Protein AF-A0A1H8VM64-F1 (afdb_monomer)

Structure (mmCIF, N/CA/C/O backbone):
data_AF-A0A1H8VM64-F1
#
_entry.id   AF-A0A1H8VM64-F1
#
loop_
_atom_site.group_PDB
_atom_site.id
_atom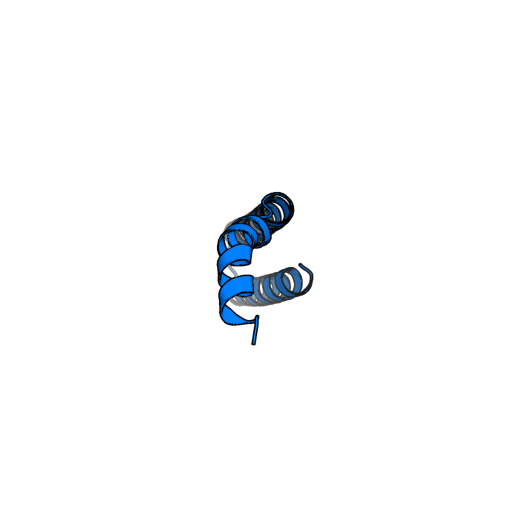_site.type_symbol
_atom_site.label_atom_id
_atom_site.label_alt_id
_atom_site.label_comp_id
_atom_site.label_asym_id
_atom_site.label_entity_id
_atom_site.label_seq_id
_atom_site.pdbx_PDB_ins_code
_atom_site.Cartn_x
_atom_site.Cartn_y
_atom_site.Cartn_z
_atom_site.occupancy
_atom_site.B_iso_or_equiv
_atom_site.auth_seq_id
_atom_site.auth_comp_id
_atom_site.auth_asym_id
_atom_site.auth_atom_id
_atom_site.pdbx_PDB_model_num
ATOM 1 N N . MET A 1 1 ? -0.874 -0.194 -10.712 1.00 72.88 1 MET A N 1
ATOM 2 C CA . MET A 1 1 ? -1.245 0.691 -9.582 1.00 72.88 1 MET A CA 1
ATOM 3 C C . MET A 1 1 ? -2.681 0.466 -9.118 1.00 72.88 1 MET A C 1
ATOM 5 O O . MET A 1 1 ? -2.863 0.276 -7.928 1.00 72.8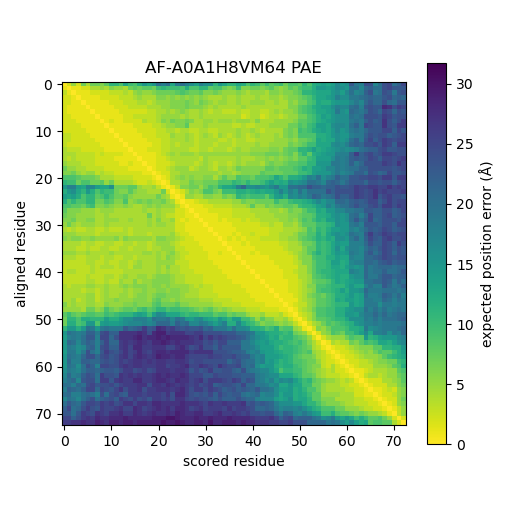8 1 MET A O 1
ATOM 9 N N . ILE A 1 2 ? -3.668 0.386 -10.024 1.00 74.94 2 ILE A N 1
ATOM 10 C CA . ILE A 1 2 ? -5.092 0.171 -9.682 1.00 74.94 2 ILE A CA 1
ATOM 11 C C . ILE A 1 2 ? -5.307 -1.051 -8.770 1.00 74.94 2 ILE A C 1
ATOM 13 O O . ILE A 1 2 ? -5.942 -0.918 -7.732 1.00 74.94 2 ILE A O 1
ATOM 17 N N . ALA A 1 3 ? -4.703 -2.203 -9.087 1.00 79.00 3 ALA A N 1
ATOM 18 C CA . ALA A 1 3 ? -4.814 -3.406 -8.254 1.00 79.00 3 ALA A CA 1
ATOM 19 C C . ALA A 1 3 ? -4.319 -3.195 -6.807 1.00 79.00 3 ALA A C 1
ATOM 21 O O . ALA A 1 3 ? -4.966 -3.632 -5.862 1.00 79.00 3 ALA A O 1
ATOM 22 N N . VAL A 1 4 ? -3.213 -2.465 -6.622 1.00 82.44 4 VAL A N 1
ATOM 23 C CA . VAL A 1 4 ? -2.666 -2.148 -5.291 1.00 82.44 4 VAL A CA 1
ATOM 24 C C . VAL A 1 4 ? -3.624 -1.234 -4.528 1.00 82.44 4 VAL A C 1
ATOM 26 O O . VAL A 1 4 ? -3.905 -1.476 -3.359 1.00 82.44 4 VAL A O 1
ATOM 29 N N . THR A 1 5 ? -4.182 -0.221 -5.192 1.00 83.31 5 THR A N 1
ATOM 30 C CA . THR A 1 5 ? -5.173 0.678 -4.585 1.00 83.31 5 THR A CA 1
ATOM 31 C C . THR A 1 5 ? -6.441 -0.066 -4.166 1.00 83.31 5 THR A C 1
ATOM 33 O O . THR A 1 5 ? -6.958 0.194 -3.084 1.00 83.31 5 THR A O 1
ATOM 36 N N . VAL A 1 6 ? -6.911 -1.029 -4.966 1.00 87.25 6 VAL A N 1
ATOM 37 C CA . VAL A 1 6 ? -8.068 -1.873 -4.622 1.00 87.25 6 VAL A CA 1
ATOM 38 C C . VAL A 1 6 ? -7.780 -2.717 -3.379 1.00 87.25 6 VAL A C 1
ATOM 40 O O . VAL A 1 6 ? -8.594 -2.738 -2.460 1.00 87.25 6 VAL A O 1
ATOM 43 N N . VAL A 1 7 ? -6.603 -3.346 -3.296 1.00 89.06 7 VAL A N 1
ATOM 44 C CA . VAL A 1 7 ? -6.197 -4.130 -2.116 1.00 89.06 7 VAL A CA 1
ATOM 45 C C . VAL A 1 7 ? -6.145 -3.255 -0.862 1.00 89.06 7 VAL A C 1
ATOM 47 O O . VAL A 1 7 ? -6.745 -3.605 0.153 1.00 89.06 7 VAL A O 1
ATOM 50 N N . PHE A 1 8 ? -5.497 -2.090 -0.932 1.00 87.44 8 PHE A N 1
ATOM 51 C CA . PHE A 1 8 ? -5.441 -1.155 0.197 1.00 87.44 8 PHE A CA 1
ATOM 52 C C . PHE A 1 8 ? -6.824 -0.616 0.586 1.00 87.44 8 PHE A C 1
ATOM 54 O O . PHE A 1 8 ? -7.094 -0.447 1.773 1.00 87.44 8 PHE A O 1
ATOM 61 N N . GLY A 1 9 ? -7.720 -0.404 -0.382 1.00 87.62 9 GLY A N 1
ATOM 62 C CA . GLY A 1 9 ? -9.114 -0.036 -0.129 1.00 87.62 9 GLY A CA 1
ATOM 63 C C . GLY A 1 9 ? -9.884 -1.123 0.625 1.00 87.62 9 GLY A C 1
ATOM 64 O O . GLY A 1 9 ? -10.575 -0.822 1.598 1.00 87.62 9 GLY A O 1
ATOM 65 N N . CYS A 1 10 ? -9.713 -2.391 0.240 1.00 91.00 10 CYS A N 1
ATOM 66 C CA . CYS A 1 10 ? -10.299 -3.524 0.958 1.00 91.00 10 CYS A CA 1
ATOM 67 C C . CYS A 1 10 ? -9.778 -3.605 2.398 1.00 91.00 10 CYS A C 1
ATOM 69 O O . CYS A 1 10 ? -10.575 -3.732 3.327 1.00 91.00 10 CYS A O 1
ATOM 71 N N . ILE A 1 11 ? -8.463 -3.475 2.597 1.00 89.56 11 ILE A N 1
ATOM 72 C CA . ILE A 1 11 ? -7.854 -3.482 3.936 1.00 89.56 11 ILE A CA 1
ATOM 73 C C . ILE A 1 11 ? -8.413 -2.330 4.779 1.00 89.56 11 ILE A C 1
ATOM 75 O O . ILE A 1 11 ? -8.856 -2.556 5.903 1.00 89.56 11 ILE A O 1
ATOM 79 N N . ALA A 1 12 ? -8.477 -1.115 4.226 1.00 89.06 12 ALA A N 1
ATOM 80 C CA . ALA A 1 12 ? -9.043 0.046 4.911 1.00 89.06 12 ALA A CA 1
ATOM 81 C C . ALA A 1 12 ? -10.503 -0.185 5.336 1.00 89.06 12 ALA A C 1
ATOM 83 O O . ALA A 1 12 ? -10.898 0.200 6.436 1.00 89.06 12 ALA A O 1
ATOM 84 N N . TYR A 1 13 ? -11.303 -0.834 4.485 1.00 90.81 13 TYR A N 1
ATOM 85 C CA . TYR A 1 13 ? -12.692 -1.169 4.792 1.00 90.81 13 TYR A CA 1
ATOM 86 C C . TYR A 1 13 ? -12.808 -2.199 5.924 1.00 90.81 13 TYR A C 1
ATOM 88 O O . TYR A 1 13 ? -13.611 -2.009 6.842 1.00 90.81 13 TYR A O 1
ATOM 96 N N . PHE A 1 14 ? -12.000 -3.263 5.895 1.00 90.12 14 PHE A N 1
ATOM 97 C CA . PHE A 1 14 ? -11.980 -4.269 6.960 1.00 90.12 14 PHE A CA 1
ATOM 98 C C . PHE A 1 14 ? -11.536 -3.672 8.298 1.00 90.12 14 PHE A C 1
ATOM 100 O O . PHE A 1 14 ? -12.222 -3.868 9.302 1.00 90.12 14 PHE A O 1
ATOM 107 N N . GLU A 1 15 ? -10.465 -2.878 8.302 1.00 87.44 15 GLU A N 1
ATOM 108 C CA . GLU A 1 15 ? -9.978 -2.169 9.489 1.00 87.44 15 GLU A CA 1
ATOM 109 C C . GLU A 1 15 ? -11.028 -1.198 10.035 1.00 87.44 15 GLU A C 1
ATOM 111 O O . GLU A 1 15 ? -11.311 -1.179 11.232 1.00 87.44 15 GLU A O 1
ATOM 116 N N . TRP A 1 16 ? -11.692 -0.432 9.165 1.00 84.38 16 TRP A N 1
ATOM 117 C CA . TRP A 1 16 ? -12.774 0.462 9.579 1.00 84.38 16 TRP A CA 1
ATOM 118 C C . TRP A 1 16 ? -13.943 -0.290 10.212 1.00 84.38 16 TRP A C 1
ATOM 120 O O . TRP A 1 16 ? -14.460 0.124 11.254 1.00 84.38 16 TRP A O 1
ATOM 130 N N . ARG A 1 17 ? -14.362 -1.403 9.598 1.00 88.94 17 ARG A N 1
ATOM 131 C CA . ARG A 1 17 ? -15.436 -2.250 10.122 1.00 88.94 17 ARG A CA 1
ATOM 132 C C . ARG A 1 17 ? -15.054 -2.827 11.484 1.00 88.94 17 ARG A C 1
ATOM 134 O O . ARG A 1 17 ? -15.866 -2.759 12.405 1.00 88.94 17 ARG A O 1
ATOM 141 N N . TYR A 1 18 ? -13.827 -3.321 11.628 1.00 86.94 18 TYR A N 1
ATOM 142 C CA . TYR A 1 18 ? -13.302 -3.866 12.878 1.00 86.94 18 TYR A CA 1
ATOM 143 C C . TYR A 1 18 ? -13.240 -2.806 13.988 1.00 86.94 18 TYR A C 1
ATOM 145 O O . TYR A 1 18 ? -13.776 -3.000 15.081 1.00 86.94 18 TYR A O 1
ATOM 153 N N . LEU A 1 19 ? -12.674 -1.634 13.689 1.00 85.12 19 LEU A N 1
ATOM 154 C CA . LEU A 1 19 ? -12.551 -0.521 14.632 1.00 85.12 19 LEU A CA 1
ATOM 155 C C . LEU A 1 19 ? -13.913 0.008 15.096 1.00 85.12 19 LEU A C 1
ATOM 157 O O . LEU A 1 19 ? -14.063 0.363 16.270 1.00 85.12 19 LEU A O 1
ATOM 161 N N . ARG A 1 20 ? -14.906 0.039 14.195 1.00 82.81 20 ARG A N 1
ATOM 162 C CA . ARG A 1 20 ? -16.282 0.437 14.518 1.00 82.81 20 ARG A CA 1
ATOM 163 C C . ARG A 1 20 ? -16.973 -0.596 15.410 1.00 82.81 20 ARG A C 1
ATOM 165 O O . ARG A 1 20 ? -17.632 -0.200 16.364 1.00 82.81 20 ARG A O 1
ATOM 172 N N . GLN A 1 21 ? -16.810 -1.892 15.136 1.00 86.62 21 GLN A N 1
ATOM 173 C CA . GLN A 1 21 ? -17.418 -2.963 15.939 1.00 86.62 21 GLN A CA 1
ATOM 174 C C . GLN A 1 21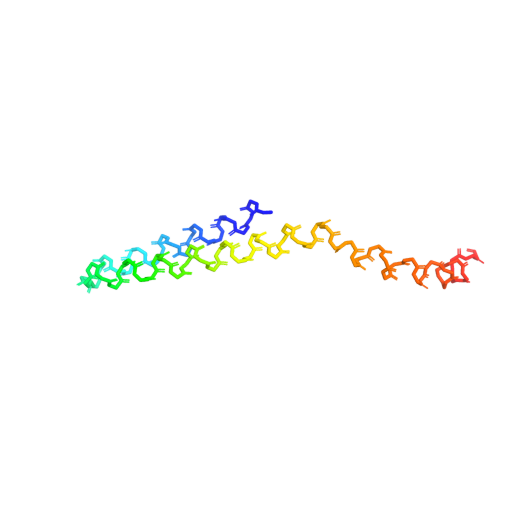 ? -16.829 -3.050 17.354 1.00 86.62 21 GLN A C 1
ATOM 176 O O . GLN A 1 21 ? -17.558 -3.312 18.306 1.00 86.62 21 GLN A O 1
ATOM 181 N N . HIS A 1 22 ? -15.536 -2.765 17.515 1.00 85.06 22 HIS A N 1
ATOM 182 C CA . HIS A 1 22 ? -14.853 -2.825 18.810 1.00 85.06 22 HIS A CA 1
ATOM 183 C C . HIS A 1 22 ? -14.864 -1.512 19.615 1.00 85.06 22 HIS A C 1
ATOM 185 O O . HIS A 1 22 ? -14.121 -1.404 20.590 1.00 85.06 22 HIS A O 1
ATOM 191 N N . HIS A 1 23 ? -15.666 -0.509 19.223 1.00 78.12 23 HIS A N 1
ATOM 192 C CA . HIS A 1 23 ? -15.753 0.803 19.890 1.00 78.12 23 HIS A CA 1
ATOM 193 C C . HIS A 1 23 ? -14.379 1.431 20.203 1.00 78.12 23 HIS A C 1
ATOM 195 O O . HIS A 1 23 ? -14.165 2.042 21.253 1.00 78.12 23 HIS A O 1
ATOM 201 N N . ARG A 1 24 ? -13.405 1.269 19.299 1.00 78.31 24 ARG A N 1
ATOM 202 C CA . ARG A 1 24 ? -12.047 1.776 19.526 1.00 78.31 24 ARG A CA 1
ATOM 203 C C . ARG A 1 24 ? -12.031 3.304 19.503 1.00 78.31 24 ARG A C 1
ATOM 205 O O . ARG A 1 24 ? -12.767 3.952 18.762 1.00 78.31 24 ARG A O 1
ATOM 212 N N . SER A 1 25 ? -11.157 3.888 20.325 1.00 81.94 25 SER A N 1
ATOM 213 C CA . SER A 1 25 ? -11.023 5.341 20.455 1.00 81.94 25 SER A CA 1
ATOM 214 C C . SER A 1 25 ? -10.745 6.005 19.103 1.00 81.94 25 SER A C 1
ATOM 216 O O . SER A 1 25 ? -9.958 5.504 18.297 1.00 81.94 25 SER A O 1
ATOM 218 N N . LYS A 1 26 ? -11.324 7.195 18.884 1.00 81.25 26 LYS A N 1
ATOM 219 C CA . LYS A 1 26 ? -11.119 8.014 17.671 1.00 81.25 26 LYS A CA 1
ATOM 220 C C . LYS A 1 26 ? -9.633 8.258 17.364 1.00 81.25 26 LYS A C 1
ATOM 222 O O . LYS A 1 26 ? -9.268 8.450 16.206 1.00 81.25 26 LYS A O 1
ATOM 227 N N . ARG A 1 27 ? -8.774 8.232 18.393 1.00 84.50 27 ARG A N 1
ATOM 228 C CA . ARG A 1 27 ? -7.312 8.329 18.260 1.00 84.50 27 ARG A CA 1
ATOM 229 C C . ARG A 1 27 ? -6.726 7.118 17.533 1.00 84.50 27 ARG A C 1
ATOM 231 O O . ARG A 1 27 ? -5.978 7.296 16.581 1.00 84.50 27 ARG A O 1
ATOM 238 N N . THR A 1 28 ? -7.119 5.910 17.931 1.00 84.44 28 THR A N 1
ATOM 239 C CA . THR A 1 28 ? -6.681 4.655 17.304 1.00 84.44 28 THR A CA 1
ATOM 240 C C . THR A 1 28 ? -7.097 4.606 15.840 1.00 84.44 28 THR A C 1
ATOM 242 O O . THR A 1 28 ? -6.276 4.285 14.992 1.00 84.44 28 THR A O 1
ATOM 245 N N . ILE A 1 29 ? -8.327 5.025 15.527 1.00 83.62 29 ILE A N 1
ATOM 246 C CA . ILE A 1 29 ? -8.822 5.077 14.144 1.00 83.62 29 ILE A CA 1
ATOM 247 C C . ILE A 1 29 ? -7.937 5.979 13.279 1.00 83.62 29 ILE A C 1
ATOM 249 O O . ILE A 1 29 ? -7.535 5.586 12.187 1.00 83.62 29 ILE A O 1
ATOM 253 N N . ARG A 1 30 ? -7.590 7.171 13.780 1.00 85.12 30 ARG A N 1
ATOM 254 C CA . ARG A 1 30 ? -6.744 8.124 13.051 1.00 85.12 30 ARG A CA 1
ATOM 255 C C . ARG A 1 30 ? -5.323 7.594 12.838 1.00 85.12 30 ARG A C 1
ATOM 257 O O . ARG A 1 30 ? -4.772 7.798 11.764 1.00 85.12 30 ARG A O 1
ATOM 264 N N . ILE A 1 31 ? -4.757 6.902 13.830 1.00 88.31 31 ILE A N 1
ATOM 265 C CA . ILE A 1 31 ? -3.425 6.286 13.732 1.00 88.31 31 ILE A CA 1
ATOM 266 C C . ILE A 1 31 ? -3.427 5.159 12.696 1.00 88.31 31 ILE A C 1
ATOM 268 O O . ILE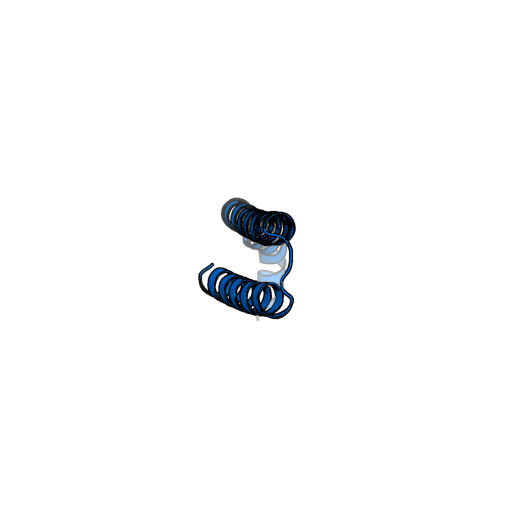 A 1 31 ? -2.571 5.153 11.820 1.00 88.31 31 ILE A O 1
ATOM 272 N N . VAL A 1 32 ? -4.404 4.247 12.752 1.00 87.12 32 VAL A N 1
ATOM 273 C CA . VAL A 1 32 ? -4.493 3.112 11.817 1.00 87.12 32 VAL A CA 1
ATOM 274 C C . VAL A 1 32 ? -4.672 3.606 10.383 1.00 87.12 32 VAL A C 1
ATOM 276 O O . VAL A 1 32 ? -3.912 3.213 9.503 1.00 87.12 32 VAL A O 1
ATOM 279 N N . PHE A 1 33 ? -5.602 4.537 10.147 1.00 86.69 33 PHE A N 1
ATOM 280 C CA . PHE A 1 33 ? -5.799 5.115 8.815 1.00 86.69 33 PHE A CA 1
ATOM 281 C C . PHE A 1 33 ? -4.591 5.914 8.324 1.00 86.69 33 PHE A C 1
ATOM 283 O O . PHE A 1 33 ? -4.255 5.833 7.145 1.00 86.69 33 PHE A O 1
ATOM 290 N N . GLY A 1 34 ? -3.927 6.659 9.213 1.00 89.25 34 GLY A N 1
ATOM 291 C CA . GLY A 1 34 ? -2.702 7.389 8.886 1.00 89.25 34 GLY A CA 1
ATOM 292 C C . GLY A 1 34 ? -1.541 6.461 8.526 1.00 89.25 34 GLY A C 1
ATOM 293 O O . GLY A 1 34 ? -0.801 6.731 7.587 1.00 89.25 34 GLY A O 1
ATOM 294 N N . MET A 1 35 ? -1.404 5.335 9.226 1.00 90.00 35 MET A N 1
ATOM 295 C CA . MET A 1 35 ? -0.397 4.323 8.911 1.00 90.00 35 MET A CA 1
ATOM 296 C C . MET A 1 35 ? -0.692 3.647 7.569 1.00 90.00 35 MET A C 1
ATOM 298 O O . MET A 1 35 ? 0.216 3.471 6.758 1.00 90.00 35 MET A O 1
ATOM 302 N N . LEU A 1 36 ? -1.960 3.320 7.302 1.00 90.12 36 LEU A N 1
ATOM 303 C CA . LEU A 1 36 ? -2.376 2.693 6.048 1.00 90.12 36 LEU A CA 1
ATOM 304 C C . LEU A 1 36 ? -2.142 3.607 4.841 1.00 90.12 36 LEU A C 1
ATOM 306 O O . LEU A 1 36 ? -1.651 3.154 3.807 1.00 90.12 36 LEU A O 1
ATOM 310 N N . SER A 1 37 ? -2.471 4.896 4.975 1.00 89.50 37 SER A N 1
ATOM 311 C CA . SER A 1 37 ? -2.261 5.881 3.915 1.00 89.50 37 SER A CA 1
ATOM 312 C C . SER A 1 37 ? -0.777 6.136 3.667 1.00 89.50 37 SER A C 1
ATOM 314 O O . SER A 1 37 ? -0.364 6.182 2.511 1.00 89.50 37 SER A O 1
ATOM 316 N N . LEU A 1 38 ? 0.037 6.219 4.724 1.00 92.12 38 LEU A N 1
ATOM 317 C CA . LEU A 1 38 ? 1.488 6.359 4.608 1.00 92.12 38 LEU A CA 1
ATOM 318 C C . LEU A 1 38 ? 2.106 5.152 3.896 1.00 92.12 38 LEU A C 1
ATOM 320 O O . LEU A 1 38 ? 2.914 5.329 2.988 1.00 92.12 38 LEU A O 1
ATOM 324 N N . LEU A 1 39 ? 1.687 3.935 4.251 1.00 89.94 39 LEU A N 1
ATOM 325 C CA . LEU A 1 39 ? 2.164 2.710 3.611 1.00 89.94 39 LEU A CA 1
ATOM 326 C C . LEU A 1 39 ? 1.787 2.667 2.122 1.00 89.94 39 LEU A C 1
ATOM 328 O O . LEU A 1 39 ? 2.629 2.348 1.283 1.00 89.94 39 LEU A O 1
ATOM 332 N N . TRP A 1 40 ? 0.552 3.043 1.779 1.00 89.56 40 TRP A N 1
ATOM 333 C CA . TRP A 1 40 ? 0.121 3.147 0.384 1.00 89.56 40 TRP A CA 1
ATOM 334 C C . TRP A 1 40 ? 0.956 4.171 -0.395 1.00 89.56 40 TRP A C 1
ATOM 336 O O . TRP A 1 40 ? 1.411 3.889 -1.504 1.00 89.56 40 TRP A O 1
ATOM 346 N N . LEU A 1 41 ? 1.213 5.336 0.205 1.00 89.38 41 LEU A N 1
ATOM 347 C CA . LEU A 1 41 ? 2.000 6.411 -0.398 1.00 89.38 41 LEU A CA 1
ATOM 348 C C . LEU A 1 41 ? 3.457 5.981 -0.611 1.00 89.38 41 LEU A C 1
ATOM 350 O O . LEU A 1 41 ? 4.032 6.266 -1.660 1.00 89.38 41 LEU A O 1
ATOM 354 N N . LEU A 1 42 ? 4.026 5.216 0.324 1.00 88.69 42 LEU A N 1
ATOM 355 C CA . LEU A 1 42 ? 5.362 4.636 0.193 1.00 88.69 42 LEU A CA 1
ATOM 356 C C . LEU A 1 42 ? 5.432 3.644 -0.976 1.00 88.69 42 LEU A C 1
ATOM 358 O O . LEU A 1 42 ? 6.329 3.734 -1.811 1.00 88.69 42 LEU A O 1
ATOM 362 N N . VAL A 1 43 ? 4.461 2.731 -1.081 1.00 86.69 43 VAL A N 1
ATOM 363 C CA . VAL A 1 43 ? 4.378 1.771 -2.196 1.00 86.69 43 VAL A CA 1
ATOM 364 C C . VAL A 1 43 ? 4.212 2.497 -3.530 1.00 86.69 43 VAL A C 1
ATOM 366 O O . VAL A 1 43 ? 4.853 2.134 -4.518 1.00 86.69 43 VAL A O 1
ATOM 369 N N . PHE A 1 44 ? 3.396 3.550 -3.565 1.00 85.06 44 PHE A N 1
ATOM 370 C CA . PHE A 1 44 ? 3.222 4.384 -4.748 1.00 85.06 44 PHE A CA 1
ATOM 371 C C . PHE A 1 44 ? 4.521 5.098 -5.139 1.00 85.06 44 PHE A C 1
ATOM 373 O O . PHE A 1 44 ? 4.912 5.063 -6.306 1.00 85.06 44 PHE A O 1
ATOM 380 N N . ALA A 1 45 ? 5.225 5.690 -4.171 1.00 85.69 45 ALA A N 1
ATOM 381 C CA . ALA A 1 45 ? 6.504 6.356 -4.391 1.00 85.69 45 ALA A CA 1
ATOM 382 C C . ALA A 1 45 ? 7.564 5.378 -4.914 1.00 85.69 45 ALA A C 1
ATOM 384 O O . ALA A 1 45 ? 8.239 5.679 -5.897 1.00 85.69 45 ALA A O 1
ATOM 385 N N . VAL A 1 46 ? 7.656 4.181 -4.327 1.00 84.44 46 VAL A N 1
ATOM 386 C CA . VAL A 1 46 ? 8.547 3.113 -4.801 1.00 84.44 46 VAL A CA 1
ATOM 387 C C . VAL A 1 46 ? 8.184 2.701 -6.221 1.00 84.44 46 VAL A C 1
ATOM 389 O O . VAL A 1 46 ? 9.073 2.542 -7.048 1.00 84.44 46 VAL A O 1
ATOM 392 N N . ALA A 1 47 ? 6.902 2.559 -6.548 1.00 81.38 47 ALA A N 1
ATOM 393 C CA . ALA A 1 47 ? 6.488 2.182 -7.892 1.00 81.38 47 ALA A CA 1
ATOM 394 C C . ALA A 1 47 ? 6.771 3.265 -8.943 1.00 81.38 47 ALA A C 1
ATOM 396 O O . ALA A 1 47 ? 7.252 2.949 -10.032 1.00 81.38 47 ALA A O 1
ATOM 397 N N . MET A 1 48 ? 6.527 4.535 -8.611 1.00 80.19 48 MET A N 1
ATOM 398 C CA . MET A 1 48 ? 6.919 5.681 -9.437 1.00 80.19 48 MET A CA 1
ATOM 399 C C . MET A 1 48 ? 8.437 5.721 -9.631 1.00 80.19 48 MET A C 1
ATOM 401 O O . MET A 1 48 ? 8.912 5.846 -10.761 1.00 80.19 48 MET A O 1
ATOM 405 N N . ALA A 1 49 ? 9.207 5.529 -8.557 1.00 78.44 49 ALA A N 1
ATOM 406 C CA . ALA A 1 49 ? 10.661 5.450 -8.618 1.00 78.44 49 ALA A CA 1
ATOM 407 C C . ALA A 1 49 ? 11.128 4.263 -9.473 1.00 78.44 49 ALA A C 1
ATOM 409 O O . ALA A 1 49 ? 12.030 4.428 -10.285 1.00 78.44 49 ALA A O 1
ATOM 410 N N . ARG A 1 50 ? 10.476 3.099 -9.384 1.00 68.69 50 ARG A N 1
ATOM 411 C CA . ARG A 1 50 ? 10.776 1.916 -10.208 1.00 68.69 50 ARG A CA 1
ATOM 412 C C . ARG A 1 50 ? 10.487 2.143 -11.692 1.00 68.69 50 ARG A C 1
ATOM 414 O O . ARG A 1 50 ? 11.178 1.575 -12.523 1.00 68.69 50 ARG A O 1
ATOM 421 N N . SER A 1 51 ? 9.507 2.983 -12.037 1.00 64.19 51 SER A N 1
ATOM 422 C CA . SER A 1 51 ? 9.294 3.385 -13.437 1.00 64.19 51 SER A CA 1
ATOM 423 C C . SER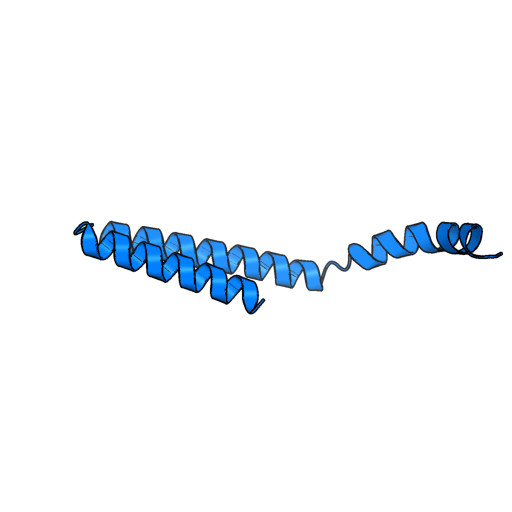 A 1 51 ? 10.446 4.241 -13.982 1.00 64.19 51 SER A C 1
ATOM 425 O O . SER A 1 51 ? 10.766 4.149 -15.162 1.00 64.19 51 SER A O 1
ATOM 427 N N . ARG A 1 52 ? 11.105 5.032 -13.118 1.00 61.31 52 ARG A N 1
ATOM 428 C CA . ARG A 1 52 ? 12.294 5.826 -13.472 1.00 61.31 52 ARG A CA 1
ATOM 429 C C . ARG A 1 52 ? 13.579 5.002 -13.457 1.00 61.31 52 ARG A C 1
ATOM 431 O O . ARG A 1 52 ? 14.419 5.168 -14.332 1.00 61.31 52 ARG A O 1
ATOM 438 N N . PHE A 1 53 ? 13.730 4.105 -12.488 1.00 59.84 53 PHE A N 1
ATOM 439 C CA . PHE A 1 53 ? 14.828 3.149 -12.419 1.00 59.84 53 PHE A CA 1
ATOM 440 C C . PHE A 1 53 ? 14.465 1.909 -13.233 1.00 59.84 53 PHE A C 1
ATOM 442 O O . PHE A 1 53 ? 14.045 0.883 -12.700 1.00 59.84 53 PHE A O 1
ATOM 449 N N . LEU A 1 54 ? 14.662 2.021 -14.546 1.00 61.28 54 LEU A N 1
ATOM 450 C CA . LEU A 1 54 ? 14.644 0.944 -15.536 1.00 61.28 54 LEU A CA 1
ATOM 451 C C . LEU A 1 54 ? 15.789 -0.074 -15.283 1.00 61.28 54 LEU A C 1
ATOM 453 O O . LEU A 1 54 ? 16.571 -0.401 -16.168 1.00 61.28 54 LEU A O 1
ATOM 457 N N . LEU A 1 55 ? 15.895 -0.605 -14.061 1.00 58.47 55 LEU A N 1
ATOM 458 C CA . LEU A 1 55 ? 16.836 -1.669 -13.693 1.00 58.47 55 LEU A CA 1
ATOM 459 C C . LEU A 1 55 ? 16.548 -2.958 -14.470 1.00 58.47 55 LEU A C 1
ATOM 461 O O . LEU A 1 55 ? 17.469 -3.699 -14.784 1.00 58.47 55 LEU A O 1
ATOM 465 N N . GLY A 1 56 ? 15.282 -3.200 -14.826 1.00 62.25 56 GLY A N 1
ATOM 466 C CA . GLY A 1 56 ? 14.867 -4.338 -15.650 1.00 62.25 56 GLY A CA 1
ATOM 467 C C . GLY A 1 56 ? 15.582 -4.397 -17.007 1.00 62.25 56 GLY A C 1
ATOM 468 O O . GLY A 1 56 ? 16.283 -5.375 -17.257 1.00 62.25 56 GLY A O 1
ATOM 469 N N . PRO A 1 57 ? 15.463 -3.376 -17.875 1.00 63.50 57 PRO A N 1
ATOM 470 C CA . PRO A 1 57 ? 16.163 -3.369 -19.159 1.00 63.50 57 PRO A CA 1
ATOM 471 C C . PRO A 1 57 ? 17.674 -3.151 -19.029 1.00 63.50 57 PRO A C 1
ATOM 473 O O . PRO A 1 57 ? 18.411 -3.672 -19.856 1.00 63.50 57 PRO A O 1
ATOM 476 N N . ALA A 1 58 ? 18.163 -2.460 -17.992 1.00 66.31 58 ALA A N 1
ATOM 477 C CA . ALA A 1 58 ? 19.606 -2.356 -17.755 1.00 66.31 58 ALA A CA 1
ATOM 478 C C . ALA A 1 58 ? 20.224 -3.736 -17.473 1.00 66.31 58 ALA A C 1
ATOM 480 O O . ALA A 1 58 ? 21.229 -4.103 -18.074 1.00 66.31 58 ALA A O 1
ATOM 481 N N . ILE A 1 59 ? 19.579 -4.547 -16.634 1.00 65.38 59 ILE A N 1
ATOM 482 C CA . ILE A 1 59 ? 20.006 -5.927 -16.392 1.00 65.38 59 ILE A CA 1
ATOM 483 C C . ILE A 1 59 ? 19.809 -6.771 -17.658 1.00 65.38 59 ILE A C 1
ATOM 485 O O . ILE A 1 59 ? 20.716 -7.504 -18.032 1.00 65.38 59 ILE A O 1
ATOM 489 N N . ALA A 1 60 ? 18.684 -6.629 -18.369 1.00 68.06 60 ALA A N 1
ATOM 490 C CA . ALA A 1 60 ? 18.445 -7.358 -19.618 1.00 68.06 60 ALA A CA 1
ATOM 491 C C . ALA A 1 60 ? 19.506 -7.067 -20.699 1.00 68.06 60 ALA A C 1
ATOM 493 O O . ALA A 1 60 ? 19.936 -7.991 -21.381 1.00 68.06 60 ALA A O 1
ATOM 494 N N . SER A 1 61 ? 19.996 -5.827 -20.804 1.00 73.06 61 SER A N 1
ATOM 495 C CA . SER A 1 61 ? 21.057 -5.455 -21.755 1.00 73.06 61 SER A CA 1
ATOM 496 C C . SER A 1 61 ? 22.412 -6.113 -21.466 1.00 73.06 61 SER A C 1
ATOM 498 O O . SER A 1 61 ? 23.198 -6.328 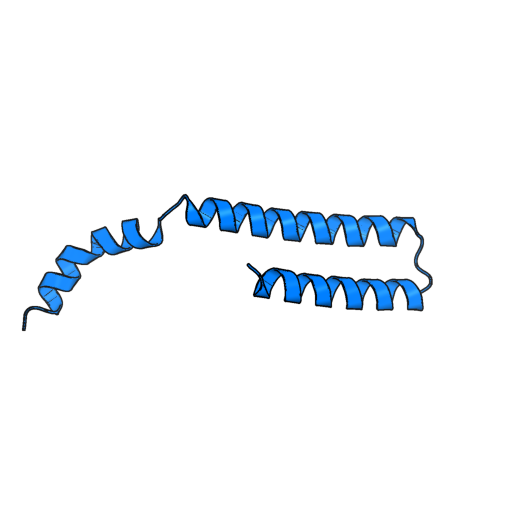-22.383 1.00 73.06 61 SER A O 1
ATOM 500 N N . LEU A 1 62 ? 22.683 -6.520 -20.218 1.00 76.19 62 LEU A N 1
ATOM 501 C CA . LEU A 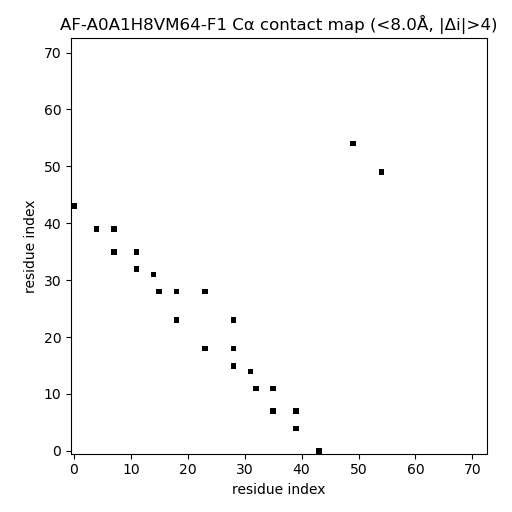1 62 ? 23.884 -7.302 -19.893 1.00 76.19 62 LEU A CA 1
ATOM 502 C C . LEU A 1 62 ? 23.780 -8.746 -20.398 1.00 76.19 62 LEU A C 1
ATOM 504 O O . LEU A 1 62 ? 24.793 -9.371 -20.708 1.00 76.19 62 LEU A O 1
ATOM 508 N N . PHE A 1 63 ? 22.558 -9.272 -20.498 1.00 79.38 63 PHE A N 1
ATOM 509 C CA . PHE A 1 63 ? 22.289 -10.627 -20.976 1.00 79.38 63 PHE A CA 1
ATOM 510 C C . PHE A 1 63 ? 21.997 -10.696 -22.481 1.00 79.38 63 PHE A C 1
ATOM 512 O O . PHE A 1 63 ? 22.008 -11.793 -23.032 1.00 79.38 63 PHE A O 1
ATOM 519 N N . GLU A 1 64 ? 21.807 -9.564 -23.166 1.00 77.50 64 GLU A N 1
ATOM 520 C CA . GLU A 1 64 ? 21.642 -9.488 -24.628 1.00 77.50 64 GLU A CA 1
ATOM 521 C C . GLU A 1 64 ? 22.721 -10.251 -25.427 1.00 77.50 64 GLU A C 1
ATOM 523 O O . GLU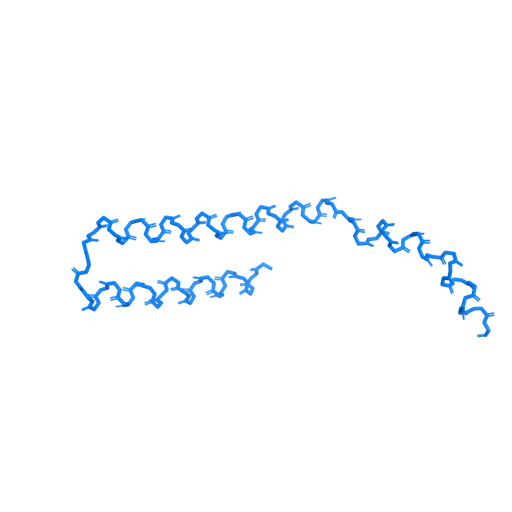 A 1 64 ? 22.360 -11.039 -26.307 1.00 77.50 64 GLU A O 1
ATOM 528 N N . PRO A 1 65 ? 24.035 -10.092 -25.156 1.00 76.88 65 PRO A N 1
ATOM 529 C CA . PRO A 1 65 ? 25.061 -10.836 -25.890 1.00 76.88 65 PRO A CA 1
ATOM 530 C C . PRO A 1 65 ? 25.012 -12.347 -25.614 1.00 76.88 65 PRO A C 1
ATOM 532 O O . PRO A 1 65 ? 25.260 -13.147 -26.514 1.00 76.88 65 PRO A O 1
ATOM 535 N N . LEU A 1 66 ? 24.622 -12.750 -24.401 1.00 78.25 66 LEU A N 1
ATOM 536 C CA . LEU A 1 66 ? 24.416 -14.154 -24.029 1.00 78.25 66 LEU A CA 1
ATOM 537 C C . LEU A 1 66 ? 23.188 -14.754 -24.729 1.00 78.25 66 LEU A C 1
ATOM 539 O O . LEU A 1 66 ? 23.236 -15.890 -25.195 1.00 78.25 66 LEU A O 1
ATOM 543 N N . GLN A 1 67 ? 22.106 -13.982 -24.856 1.00 76.81 67 GLN A N 1
ATOM 544 C CA . GLN A 1 67 ? 20.916 -14.379 -25.607 1.00 76.81 67 GLN A CA 1
ATOM 545 C C . GLN A 1 67 ? 21.225 -14.548 -27.0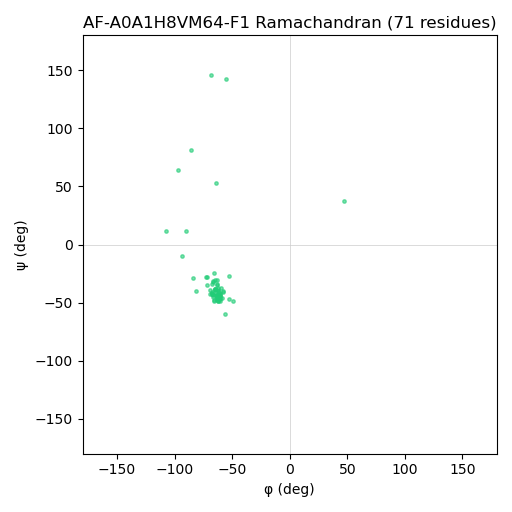97 1.00 76.81 67 GLN A C 1
ATOM 547 O O . GLN A 1 67 ? 20.803 -15.536 -27.690 1.00 76.81 67 GLN A O 1
ATOM 552 N N . ARG A 1 68 ? 22.017 -13.654 -27.705 1.00 76.88 68 ARG A N 1
ATOM 553 C CA . ARG A 1 68 ? 22.451 -13.827 -29.102 1.00 76.88 68 ARG A CA 1
ATOM 554 C C . ARG A 1 68 ? 23.306 -15.076 -29.306 1.00 76.88 68 ARG A C 1
ATOM 556 O O . ARG A 1 68 ? 23.183 -15.702 -30.344 1.00 76.88 68 ARG A O 1
ATOM 563 N N . LEU A 1 69 ? 24.128 -15.466 -28.333 1.00 75.69 69 LEU A N 1
ATOM 564 C CA . LEU A 1 69 ? 24.913 -16.705 -28.416 1.00 75.69 69 LEU A CA 1
ATOM 565 C C . LEU A 1 69 ? 24.057 -17.973 -28.273 1.00 75.69 69 LEU A C 1
ATOM 567 O O . LEU A 1 69 ? 24.358 -18.976 -28.908 1.00 75.69 69 LEU A O 1
ATOM 571 N N . LEU A 1 70 ? 23.006 -17.936 -27.449 1.00 72.56 70 LEU A N 1
ATOM 572 C CA . LEU A 1 70 ? 22.149 -19.097 -27.177 1.00 72.56 70 LEU A CA 1
ATOM 573 C C . LEU A 1 70 ? 21.034 -19.313 -28.208 1.00 72.56 70 LEU A C 1
ATOM 575 O O . LEU A 1 70 ? 20.613 -20.449 -28.395 1.00 72.56 70 LEU A O 1
ATOM 579 N N . PHE A 1 71 ? 20.541 -18.252 -28.852 1.00 74.69 71 PHE A N 1
ATOM 580 C CA . PHE A 1 71 ? 19.408 -18.314 -29.788 1.00 74.69 71 PHE A CA 1
ATOM 581 C C . PHE A 1 71 ? 19.812 -18.153 -31.263 1.00 74.69 71 PHE A C 1
ATOM 583 O O . PHE A 1 71 ? 18.950 -17.968 -32.118 1.00 74.69 71 PHE A O 1
ATOM 590 N N . MET A 1 72 ? 21.108 -18.218 -31.579 1.00 57.44 72 MET A N 1
ATOM 591 C CA . MET A 1 72 ? 21.619 -18.237 -32.954 1.00 57.44 72 MET A CA 1
ATOM 592 C C . MET A 1 72 ? 21.892 -19.687 -33.382 1.00 57.44 72 MET A C 1
ATOM 594 O O . MET A 1 72 ? 23.030 -20.090 -33.604 1.00 57.44 72 MET A O 1
ATOM 598 N N . THR A 1 73 ? 20.808 -20.461 -33.447 1.00 51.62 73 THR A N 1
ATOM 599 C CA . THR A 1 73 ? 20.663 -21.771 -34.107 1.00 51.62 73 THR A CA 1
ATOM 600 C C . THR A 1 73 ? 19.303 -21.815 -34.770 1.00 51.62 73 THR A C 1
ATOM 602 O O . THR A 1 73 ? 18.326 -21.492 -34.056 1.00 51.62 73 THR A O 1
#

Solvent-accessible surface area (backbone atoms only — not comparable to full-atom values): 4207 Å² total; per-residue (Å²): 108,68,70,59,52,52,52,53,50,53,51,52,50,52,52,52,53,51,42,62,74,65,71,54,54,74,66,57,55,51,51,55,52,50,51,53,51,50,52,51,50,49,54,50,49,52,51,56,49,46,71,71,53,55,55,66,60,57,54,48,60,71,45,46,68,56,49,54,67,71,66,71,119

Secondary structure (DSSP, 8-state):
-HHHHHHHHHHHHHHHHHHHHTT--HHHHHHHHHHHHHHHHHHHHHHHHHHH--HHHHHHHHHHHHHHHHS--

Foldseek 3Di:
DVVLVVVLVVVLVVVVVVCVVVVHDPVVNCVVVVVSVVVSVVVVVVVVVVVVVPVVVVVVVVCVVVCCVVPVD

Radius of gyration: 21.13 Å; Cα contacts (8 Å, |Δi|>4): 12; chains: 1; bounding box: 42×30×55 Å

pLDDT: mean 79.97, std 9.81, range [51.62, 92.12]

Mean predicted aligned error: 11.29 Å

Sequence (73 aa):
MIAVTVVFGCIAYFEWRYLRQHHRSKRTIRIVFGMLSLLWLLVFAVAMARSRFLLGPAIASLFEPLQRLLFMT